Protein AF-A0A1F4CUW0-F1 (afdb_monomer_lite)

Structure (mmCIF, N/CA/C/O backbone):
data_AF-A0A1F4CUW0-F1
#
_entry.id   AF-A0A1F4CUW0-F1
#
loop_
_atom_site.group_PDB
_atom_site.id
_atom_site.type_symbol
_atom_site.label_atom_id
_atom_site.label_alt_id
_atom_site.label_comp_id
_atom_site.label_asym_id
_atom_site.label_entity_id
_atom_site.label_seq_id
_atom_site.pdbx_PDB_ins_code
_atom_site.Cartn_x
_atom_site.Cartn_y
_atom_site.Cartn_z
_atom_site.occupancy
_atom_site.B_iso_or_equiv
_atom_site.auth_seq_id
_atom_site.auth_comp_id
_atom_site.auth_asym_id
_atom_site.auth_atom_id
_atom_site.pdbx_PDB_model_num
ATOM 1 N N . MET A 1 1 ? -1.740 13.871 -17.055 1.00 62.03 1 MET A N 1
ATOM 2 C CA . MET A 1 1 ? -1.135 13.332 -15.808 1.00 62.03 1 MET A CA 1
ATOM 3 C C . MET A 1 1 ? -2.124 12.605 -14.878 1.00 62.03 1 MET A C 1
ATOM 5 O O . MET A 1 1 ? -1.709 11.644 -14.241 1.00 62.03 1 MET A O 1
ATOM 9 N N . LEU A 1 2 ? -3.413 12.977 -14.808 1.00 63.62 2 LEU A N 1
ATOM 10 C CA . LEU A 1 2 ? -4.431 12.333 -13.940 1.00 63.62 2 LEU A CA 1
ATOM 11 C C . LEU A 1 2 ? -5.350 11.318 -14.656 1.00 63.62 2 LEU A C 1
ATOM 13 O O . LEU A 1 2 ? -6.459 11.030 -14.208 1.00 63.62 2 LEU A O 1
ATOM 17 N N . GLU A 1 3 ? -4.919 10.766 -15.788 1.00 70.31 3 GLU A N 1
ATOM 18 C CA . GLU A 1 3 ? -5.788 9.939 -16.627 1.00 70.31 3 GLU A CA 1
ATOM 19 C C . GLU A 1 3 ? -6.273 8.681 -15.879 1.00 70.31 3 GLU A C 1
ATOM 21 O O . GLU A 1 3 ? -5.461 7.868 -15.426 1.00 70.31 3 GLU A O 1
ATOM 26 N N . ARG A 1 4 ? -7.600 8.539 -15.736 1.00 77.12 4 ARG A N 1
ATOM 27 C CA . ARG A 1 4 ? -8.286 7.447 -15.009 1.00 77.12 4 ARG A CA 1
ATOM 28 C C . ARG A 1 4 ? -7.941 7.345 -13.511 1.00 77.12 4 ARG A C 1
ATOM 30 O O . ARG A 1 4 ? -8.050 6.273 -12.929 1.00 77.12 4 ARG A O 1
ATOM 37 N N . GLN A 1 5 ? -7.540 8.449 -12.876 1.00 81.31 5 GLN A N 1
ATOM 38 C CA . GLN A 1 5 ? -7.201 8.493 -11.440 1.00 81.31 5 GLN A CA 1
ATOM 39 C C . GLN A 1 5 ? -8.278 9.148 -10.562 1.00 81.31 5 GLN A C 1
ATOM 41 O O . GLN A 1 5 ? -8.109 9.239 -9.349 1.00 81.31 5 GLN A O 1
ATOM 46 N N . TRP A 1 6 ? -9.398 9.573 -11.151 1.00 84.62 6 TRP A N 1
ATOM 47 C CA . TRP A 1 6 ? -10.458 10.295 -10.443 1.00 84.62 6 TRP A CA 1
ATOM 48 C C . TRP A 1 6 ? -11.045 9.505 -9.265 1.00 84.62 6 TRP A C 1
ATOM 50 O O . TRP A 1 6 ? -11.384 10.114 -8.261 1.00 84.62 6 TRP A O 1
ATOM 60 N N . LEU A 1 7 ? -11.087 8.167 -9.337 1.00 86.50 7 LEU A N 1
ATOM 61 C CA . LEU A 1 7 ? -11.527 7.317 -8.223 1.00 86.50 7 LEU A CA 1
ATOM 62 C C . LEU A 1 7 ? -10.590 7.400 -7.012 1.00 86.50 7 LEU A C 1
ATOM 64 O O . LEU A 1 7 ? -11.067 7.445 -5.886 1.00 86.50 7 LEU A O 1
ATOM 68 N N . HIS A 1 8 ? -9.272 7.458 -7.226 1.00 84.94 8 HIS A N 1
ATOM 69 C CA . HIS A 1 8 ? -8.303 7.609 -6.133 1.00 84.94 8 HIS A CA 1
ATOM 70 C C . HIS A 1 8 ? -8.420 8.988 -5.489 1.00 84.94 8 HIS A C 1
ATOM 72 O O . HIS A 1 8 ? -8.390 9.110 -4.269 1.00 84.94 8 HIS A O 1
ATOM 78 N N . VAL A 1 9 ? -8.599 10.018 -6.319 1.00 86.94 9 VAL A N 1
ATOM 79 C CA . VAL A 1 9 ? -8.805 11.394 -5.863 1.00 86.94 9 VAL A CA 1
ATOM 80 C C . VAL A 1 9 ? -10.113 11.502 -5.078 1.00 86.94 9 VAL A C 1
ATOM 82 O O . VAL A 1 9 ? -10.104 12.004 -3.962 1.00 86.94 9 VAL A O 1
ATOM 85 N N . LEU A 1 10 ? -11.213 10.958 -5.604 1.00 91.06 10 LEU A N 1
ATOM 86 C CA . LEU A 1 10 ? -12.504 10.908 -4.919 1.00 91.06 10 LEU A CA 1
ATOM 87 C C . LEU A 1 10 ? -12.406 10.150 -3.592 1.00 91.06 10 LEU A C 1
ATOM 89 O O . LEU A 1 10 ? -12.856 10.657 -2.572 1.00 91.06 10 LEU A O 1
ATOM 93 N N . ALA A 1 11 ? -11.779 8.970 -3.583 1.00 89.81 11 ALA A N 1
ATOM 94 C CA . ALA A 1 11 ? -11.572 8.203 -2.360 1.00 89.81 11 ALA A CA 1
ATOM 95 C C . ALA A 1 11 ? -10.781 9.010 -1.323 1.00 89.81 11 ALA A C 1
ATOM 97 O O . ALA A 1 11 ? -11.159 9.030 -0.158 1.00 89.81 11 ALA A O 1
ATOM 98 N N . LEU A 1 12 ? -9.733 9.729 -1.733 1.00 89.31 12 LEU A N 1
ATOM 99 C CA . LEU A 1 12 ? -8.968 10.598 -0.840 1.00 89.31 12 LEU A CA 1
ATOM 100 C C . LEU A 1 12 ? -9.826 11.748 -0.286 1.00 89.31 12 LEU A C 1
ATOM 102 O O . LEU A 1 12 ? -9.815 11.991 0.920 1.00 89.31 12 LEU A O 1
ATOM 106 N N . PHE A 1 13 ? -10.607 12.407 -1.148 1.00 91.56 13 PHE A N 1
ATOM 107 C CA . PHE A 1 13 ? -11.528 13.484 -0.771 1.00 91.56 13 PHE A CA 1
ATOM 108 C C . PHE A 1 13 ? -12.668 13.029 0.138 1.00 91.56 13 PHE A C 1
ATOM 110 O O . PHE A 1 13 ? -13.215 13.855 0.854 1.00 91.56 13 PHE A O 1
ATOM 117 N N . VAL A 1 14 ? -13.034 11.748 0.128 1.00 93.81 14 VAL A N 1
ATOM 118 C CA . VAL A 1 14 ? -14.053 11.198 1.032 1.00 93.81 14 VAL A CA 1
ATOM 119 C C . VAL A 1 14 ? -13.421 10.722 2.340 1.00 93.81 14 VAL A C 1
ATOM 121 O O . VAL A 1 14 ? -13.904 11.051 3.421 1.00 93.81 14 VAL A O 1
ATOM 124 N N . LEU A 1 15 ? -12.322 9.968 2.261 1.00 93.88 15 LEU A N 1
ATOM 125 C CA . LEU A 1 15 ? -11.714 9.319 3.421 1.00 93.88 15 LEU A CA 1
ATOM 126 C C . LEU A 1 15 ? -11.010 10.308 4.356 1.00 93.88 15 LEU A C 1
ATOM 128 O O . LEU A 1 15 ? -11.097 10.135 5.568 1.00 93.88 15 LEU A O 1
ATOM 132 N N . LEU A 1 16 ? -10.336 11.345 3.839 1.00 93.19 16 LEU A N 1
ATOM 133 C CA . LEU A 1 16 ? -9.652 12.314 4.706 1.00 93.19 16 LEU A CA 1
ATOM 134 C C . LEU A 1 16 ? -10.635 13.150 5.544 1.00 93.19 16 LEU A C 1
ATOM 136 O O . LEU A 1 16 ? -10.443 13.213 6.757 1.00 93.19 16 LEU A O 1
ATOM 140 N N . PRO A 1 17 ? -11.714 13.733 4.984 1.00 94.38 17 PRO A N 1
ATOM 141 C CA . PRO A 1 17 ? -12.726 14.395 5.802 1.00 94.38 17 PRO A CA 1
ATOM 142 C C . PRO A 1 17 ? -13.431 13.439 6.760 1.00 94.38 17 PRO A C 1
ATOM 144 O O . PRO A 1 17 ? -13.643 13.801 7.910 1.00 94.38 17 PRO A O 1
ATOM 147 N N . ALA A 1 18 ? -13.738 12.208 6.336 1.00 93.31 18 ALA A N 1
ATOM 148 C CA . ALA A 1 18 ? -14.318 11.212 7.236 1.00 93.31 18 ALA A CA 1
ATOM 149 C C . ALA A 1 18 ? -13.417 10.953 8.456 1.00 93.31 18 ALA A C 1
ATOM 151 O O . ALA A 1 18 ? -13.918 10.895 9.575 1.00 93.31 18 ALA A O 1
ATOM 152 N N . LEU A 1 19 ? -12.095 10.871 8.262 1.00 93.19 19 LEU A N 1
ATOM 153 C CA . LEU A 1 19 ? -11.130 10.764 9.360 1.00 93.19 19 LEU A CA 1
ATOM 154 C C . LEU A 1 19 ? -11.147 11.997 10.268 1.00 93.19 19 LEU A C 1
ATOM 156 O O . LEU A 1 19 ? -11.176 11.842 11.485 1.00 93.19 19 LEU A O 1
ATOM 160 N N . LEU A 1 20 ? -11.191 13.205 9.699 1.00 92.56 20 LEU A N 1
ATOM 161 C CA . LEU A 1 20 ? -11.273 14.449 10.474 1.00 92.56 20 LEU A CA 1
ATOM 162 C C . LEU A 1 20 ? -12.547 14.533 11.326 1.00 92.56 20 LEU A C 1
ATOM 164 O O . LEU A 1 20 ? -12.508 15.107 12.409 1.00 92.56 20 LEU A O 1
ATOM 168 N N . LEU A 1 21 ? -13.657 13.949 10.865 1.00 92.50 21 LEU A N 1
ATOM 169 C CA . LEU A 1 21 ? -14.922 13.913 11.605 1.00 92.50 21 LEU A CA 1
ATOM 170 C C . LEU A 1 21 ? -14.909 12.920 12.775 1.00 92.50 21 LEU A C 1
ATOM 172 O O . LEU A 1 21 ? -15.632 13.122 13.747 1.00 92.50 21 LEU A O 1
ATOM 176 N N . ILE A 1 22 ? -14.123 11.841 12.688 1.00 91.19 22 ILE A N 1
ATOM 177 C CA . ILE A 1 22 ? -14.098 10.783 13.714 1.00 91.19 22 ILE A CA 1
ATOM 178 C C . ILE A 1 22 ? -12.870 10.841 14.628 1.00 91.19 22 ILE A C 1
ATOM 180 O O . ILE A 1 22 ? -12.827 10.110 15.619 1.00 91.19 22 ILE A O 1
ATOM 184 N N . GLN A 1 23 ? -11.873 11.678 14.318 1.00 90.38 23 GLN A N 1
ATOM 185 C CA . GLN A 1 23 ? -10.599 11.701 15.044 1.00 90.38 23 GLN A CA 1
ATOM 186 C C . GLN A 1 23 ? -10.757 12.026 16.535 1.00 90.38 23 GLN A C 1
ATOM 188 O O . GLN A 1 23 ? -10.003 11.501 17.345 1.00 90.38 23 GLN A O 1
ATOM 193 N N . ASP A 1 24 ? -11.755 12.828 16.910 1.00 90.19 24 ASP A N 1
ATOM 194 C CA . ASP A 1 24 ? -11.983 13.260 18.298 1.00 90.19 24 ASP A CA 1
ATOM 195 C C . ASP A 1 24 ? -12.864 12.291 19.100 1.00 90.19 24 ASP A C 1
ATOM 197 O O . ASP A 1 24 ? -13.162 12.516 20.273 1.00 90.19 24 ASP A O 1
ATOM 201 N N . THR A 1 25 ? -13.284 11.180 18.492 1.00 89.56 25 THR A N 1
ATOM 202 C CA . THR A 1 25 ? -14.041 10.154 19.211 1.00 89.56 25 THR A CA 1
ATOM 203 C C . THR A 1 25 ? -13.164 9.471 20.260 1.00 89.56 25 THR A C 1
ATOM 205 O O . THR A 1 25 ? -11.982 9.199 20.035 1.00 89.56 25 THR A O 1
ATOM 208 N N . GLN A 1 26 ? -13.751 9.123 21.411 1.00 86.62 26 GLN A N 1
ATOM 209 C CA . GLN A 1 26 ? -13.015 8.467 22.501 1.00 86.62 26 GLN A CA 1
ATOM 210 C C . GLN A 1 26 ? -12.305 7.185 22.043 1.00 86.62 26 GLN A C 1
ATOM 212 O O . GLN A 1 26 ? -11.192 6.910 22.478 1.00 86.62 26 GLN A O 1
ATOM 217 N N . SER A 1 27 ? -12.910 6.420 21.130 1.00 85.56 27 SER A N 1
ATOM 218 C CA . SER A 1 27 ? -12.320 5.194 20.579 1.00 85.56 27 SER A CA 1
ATOM 219 C C . SER A 1 27 ? -11.079 5.427 19.710 1.00 85.56 27 SER A C 1
ATOM 221 O O . SER A 1 27 ? -10.305 4.494 19.525 1.00 85.56 27 SER A O 1
ATOM 223 N N . VAL A 1 28 ? -10.884 6.630 19.163 1.00 88.00 28 VAL A N 1
ATOM 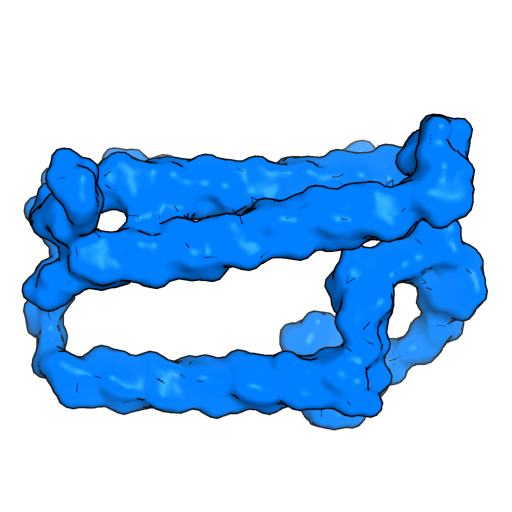224 C CA . VAL A 1 28 ? -9.697 6.995 18.367 1.00 88.00 28 VAL A CA 1
ATOM 225 C C . VAL A 1 28 ? -8.637 7.683 19.229 1.00 88.00 28 VAL A C 1
ATOM 227 O O . VAL A 1 28 ? -7.444 7.512 19.000 1.00 88.00 28 VAL A O 1
ATOM 230 N N . GLN A 1 29 ? -9.063 8.426 20.248 1.00 91.50 29 GLN A N 1
ATOM 231 C CA . GLN A 1 29 ? -8.171 9.143 21.162 1.00 91.50 29 GLN A CA 1
ATOM 232 C C . GLN A 1 29 ? -7.538 8.234 22.230 1.00 91.50 29 GLN A C 1
ATOM 234 O O . GLN A 1 29 ? -6.548 8.605 22.856 1.00 91.50 29 GLN A O 1
ATOM 239 N N . ARG A 1 30 ? -8.105 7.046 22.467 1.00 92.38 30 ARG A N 1
ATOM 240 C CA . ARG A 1 30 ? -7.681 6.145 23.544 1.00 92.38 30 ARG A CA 1
ATOM 241 C C . ARG A 1 30 ? -6.407 5.374 23.197 1.00 92.38 30 ARG A C 1
ATOM 243 O O . ARG A 1 30 ? -6.282 4.799 22.119 1.00 92.38 30 ARG A O 1
ATOM 250 N N . GLY A 1 31 ? -5.526 5.270 24.187 1.00 94.56 31 GLY A N 1
ATOM 251 C CA . GLY A 1 31 ? -4.337 4.428 24.138 1.00 94.56 31 GLY A CA 1
ATOM 252 C C . GLY A 1 31 ? -3.084 5.158 23.663 1.00 94.56 31 GLY A C 1
ATOM 253 O O . GLY A 1 31 ? -3.106 6.321 23.258 1.00 94.56 31 GLY A O 1
ATOM 254 N N . GLU A 1 32 ? -1.968 4.456 23.774 1.00 95.62 32 GLU A N 1
ATOM 255 C CA . GLU A 1 32 ? -0.646 4.952 23.430 1.00 95.62 32 GLU A CA 1
ATOM 256 C C . GLU A 1 32 ? 0.280 3.786 23.093 1.00 95.62 32 GLU A C 1
ATOM 258 O O . GLU A 1 32 ? 0.059 2.639 23.490 1.00 95.62 32 GLU A O 1
ATOM 263 N N . LEU A 1 33 ? 1.349 4.091 22.369 1.00 97.25 33 LEU A N 1
ATOM 264 C CA . LEU A 1 33 ? 2.461 3.181 22.144 1.00 97.25 33 LEU A CA 1
ATOM 265 C C . LEU A 1 33 ? 3.757 3.981 22.244 1.00 97.25 33 LEU A C 1
ATOM 267 O O . LEU A 1 33 ? 3.899 5.014 21.593 1.00 97.25 33 LEU A O 1
ATOM 271 N N . TRP A 1 34 ? 4.687 3.502 23.072 1.00 96.44 34 TRP A N 1
ATOM 272 C CA . TRP A 1 34 ? 5.984 4.147 23.328 1.00 96.44 34 TRP A CA 1
ATOM 273 C C . TRP A 1 34 ? 5.871 5.622 23.762 1.00 96.44 34 TRP A C 1
ATOM 275 O O . TRP A 1 34 ? 6.678 6.453 23.356 1.00 96.44 34 TRP A O 1
ATOM 285 N N . GLY A 1 35 ? 4.857 5.949 24.571 1.00 95.44 35 GLY A N 1
ATOM 286 C CA . GLY A 1 35 ? 4.604 7.312 25.059 1.00 95.44 35 GLY A CA 1
ATOM 287 C C . GLY A 1 35 ? 3.994 8.263 24.023 1.00 95.44 35 GLY A C 1
ATOM 288 O O . GLY A 1 35 ? 3.876 9.457 24.284 1.00 95.44 35 GLY A O 1
ATOM 289 N N . LEU A 1 36 ? 3.610 7.758 22.846 1.00 97.12 36 LEU A N 1
ATOM 290 C CA . LEU A 1 36 ? 2.925 8.522 21.805 1.00 97.12 36 LEU A CA 1
ATOM 291 C C . LEU A 1 36 ? 1.465 8.076 21.711 1.00 97.12 36 LEU A C 1
ATOM 293 O O . LEU A 1 36 ? 1.180 6.884 21.570 1.00 97.12 36 LEU A O 1
ATOM 297 N N . ALA A 1 37 ? 0.549 9.043 21.762 1.00 96.31 37 ALA A N 1
ATOM 298 C CA . ALA A 1 37 ? -0.889 8.800 21.744 1.00 96.31 37 ALA A CA 1
ATOM 299 C C . ALA A 1 37 ? -1.370 8.205 20.407 1.00 96.31 37 ALA A C 1
ATOM 301 O O . ALA A 1 37 ? -0.792 8.456 19.346 1.00 96.31 37 ALA A O 1
ATOM 302 N N . THR A 1 38 ? -2.477 7.463 20.435 1.00 95.94 38 THR A N 1
ATOM 303 C CA . THR A 1 38 ? -3.093 6.856 19.241 1.00 95.94 38 THR A CA 1
ATOM 304 C C . THR A 1 38 ? -3.296 7.819 18.054 1.00 95.94 38 THR A C 1
ATOM 306 O O . THR A 1 38 ? -2.962 7.423 16.933 1.00 95.94 38 THR A O 1
ATOM 309 N N . PRO A 1 39 ? -3.750 9.082 18.228 1.00 96.00 39 PRO A N 1
ATOM 310 C CA . PRO A 1 39 ? -3.901 10.017 17.109 1.00 96.00 39 PRO A CA 1
ATOM 311 C C . PRO A 1 39 ? -2.599 10.297 16.351 1.00 96.00 39 PRO A C 1
ATOM 313 O O . PRO A 1 39 ? -2.622 10.468 15.132 1.00 96.00 39 PRO A O 1
ATOM 316 N N . PHE A 1 40 ? -1.454 10.300 17.042 1.00 96.62 40 PHE A N 1
ATOM 317 C CA . PHE A 1 40 ? -0.153 10.446 16.390 1.00 96.62 40 PHE A CA 1
ATOM 318 C C . PHE A 1 40 ? 0.102 9.273 15.437 1.00 96.62 40 PHE A C 1
ATOM 320 O O . PHE A 1 40 ? 0.408 9.476 14.262 1.00 96.62 40 PHE A O 1
ATOM 327 N N . TRP A 1 41 ? -0.086 8.042 15.920 1.00 97.25 41 TRP A N 1
ATOM 328 C CA . TRP A 1 41 ? 0.079 6.832 15.112 1.00 97.25 41 TRP A CA 1
ATOM 329 C C . TRP A 1 41 ? -0.918 6.765 13.952 1.00 97.25 41 TRP A C 1
ATOM 331 O O . TRP A 1 41 ? -0.561 6.306 12.865 1.00 97.25 41 TRP A O 1
ATOM 341 N N . LEU A 1 42 ? -2.142 7.266 14.154 1.00 96.44 42 LEU A N 1
ATOM 342 C CA . LEU A 1 42 ? -3.167 7.356 13.116 1.00 96.44 42 LEU A CA 1
ATOM 343 C C . LEU A 1 42 ? -2.698 8.260 11.977 1.00 96.44 42 LEU A C 1
ATOM 345 O O . LEU A 1 42 ? -2.647 7.828 10.824 1.00 96.44 42 LEU A O 1
ATOM 349 N N . TRP A 1 43 ? -2.315 9.496 12.298 1.00 96.81 43 TRP A N 1
ATOM 350 C CA . TRP A 1 43 ? -1.874 10.459 11.294 1.00 96.81 43 TRP A CA 1
ATOM 351 C C . TRP A 1 43 ? -0.552 10.061 10.640 1.00 96.81 43 TRP A C 1
ATOM 353 O O . TRP A 1 43 ? -0.388 10.279 9.440 1.00 96.81 43 TRP A O 1
ATOM 363 N N . LEU A 1 44 ? 0.347 9.393 11.367 1.00 97.69 44 LEU A N 1
ATOM 364 C CA . LEU A 1 44 ? 1.557 8.809 10.791 1.00 97.69 44 LEU A CA 1
ATOM 365 C C . LEU A 1 44 ? 1.220 7.731 9.748 1.00 97.69 44 LEU A C 1
ATOM 367 O O . LEU A 1 44 ? 1.757 7.760 8.639 1.00 97.69 44 LEU A O 1
ATOM 371 N N . ALA A 1 45 ? 0.303 6.809 10.060 1.00 97.69 45 ALA A N 1
ATOM 372 C CA . ALA A 1 45 ? -0.132 5.775 9.121 1.00 97.69 45 ALA A CA 1
ATOM 373 C C . ALA A 1 45 ? -0.813 6.373 7.876 1.00 97.69 45 ALA A C 1
ATOM 375 O O . ALA A 1 45 ? -0.543 5.932 6.754 1.00 97.69 45 ALA A O 1
ATOM 376 N N . VAL A 1 46 ? -1.647 7.405 8.057 1.00 96.56 46 VAL A N 1
ATOM 377 C CA . VAL A 1 46 ? -2.286 8.149 6.959 1.00 96.56 46 VAL A CA 1
ATOM 378 C C . VAL A 1 46 ? -1.237 8.839 6.089 1.00 96.56 46 VAL A C 1
ATOM 380 O O . VAL A 1 46 ? -1.249 8.663 4.870 1.00 96.56 46 VAL A O 1
ATOM 383 N N . LEU A 1 47 ? -0.299 9.573 6.691 1.00 97.00 47 LEU A N 1
ATOM 384 C CA . LEU A 1 47 ? 0.748 10.295 5.971 1.00 97.00 47 LEU A CA 1
ATOM 385 C C . LEU A 1 47 ? 1.630 9.345 5.158 1.00 97.00 47 LEU A C 1
ATOM 387 O O . LEU A 1 47 ? 1.877 9.605 3.983 1.00 97.00 47 LEU A O 1
ATOM 391 N N . ILE A 1 48 ? 2.054 8.219 5.740 1.00 98.06 48 ILE A N 1
ATOM 392 C CA . ILE A 1 48 ? 2.849 7.209 5.029 1.00 98.06 48 ILE A CA 1
ATOM 393 C C . ILE A 1 48 ? 2.051 6.613 3.863 1.00 98.06 48 ILE A C 1
ATOM 395 O O . ILE A 1 48 ? 2.597 6.429 2.773 1.00 98.06 48 ILE A O 1
ATOM 399 N N . ALA A 1 49 ? 0.757 6.335 4.051 1.00 95.69 49 ALA A N 1
ATOM 400 C CA . ALA A 1 49 ? -0.093 5.830 2.979 1.00 95.69 49 ALA A CA 1
ATOM 401 C C . ALA A 1 49 ? -0.223 6.843 1.830 1.00 95.69 49 ALA A C 1
ATOM 403 O O . ALA A 1 49 ? -0.050 6.464 0.671 1.00 95.69 49 ALA A O 1
ATOM 404 N N . VAL A 1 50 ? -0.467 8.120 2.137 1.00 94.69 50 VAL A N 1
ATOM 405 C CA . VAL A 1 50 ? -0.527 9.202 1.141 1.00 94.69 50 VAL A CA 1
ATOM 406 C C . VAL A 1 50 ? 0.818 9.358 0.432 1.00 94.69 50 VAL A C 1
ATOM 408 O O . VAL A 1 50 ? 0.854 9.368 -0.797 1.00 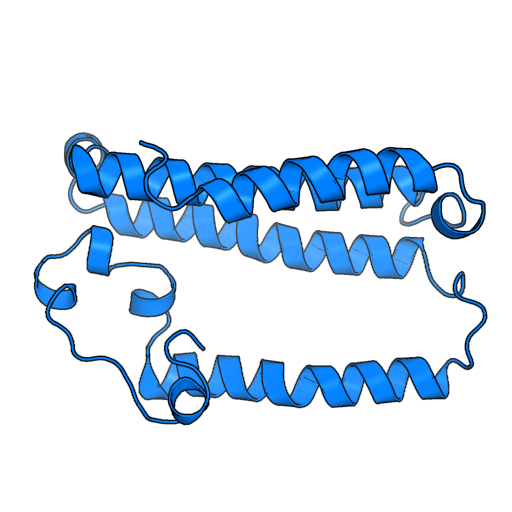94.69 50 VAL A O 1
ATOM 411 N N . ALA A 1 51 ? 1.925 9.395 1.177 1.00 96.62 51 ALA A N 1
ATOM 412 C CA . ALA A 1 51 ? 3.271 9.515 0.626 1.00 96.62 51 ALA A CA 1
ATOM 413 C C . ALA A 1 51 ? 3.599 8.362 -0.332 1.00 96.62 51 ALA A C 1
ATOM 415 O O . ALA A 1 51 ? 4.067 8.604 -1.442 1.00 96.62 51 ALA A O 1
ATOM 416 N N . HIS A 1 52 ? 3.286 7.118 0.045 1.00 96.12 52 HIS A N 1
ATOM 417 C CA . HIS A 1 52 ? 3.449 5.958 -0.831 1.00 96.12 52 HIS A CA 1
ATOM 418 C C . HIS A 1 52 ? 2.624 6.093 -2.120 1.00 96.12 52 HIS A C 1
ATOM 420 O O . HIS A 1 52 ? 3.144 5.853 -3.207 1.00 96.12 52 HIS A O 1
ATOM 426 N N . GLN A 1 53 ? 1.348 6.488 -2.032 1.00 93.19 53 GLN A N 1
ATOM 427 C CA . GLN A 1 53 ? 0.496 6.636 -3.220 1.00 93.19 53 GLN A CA 1
ATOM 428 C C . GLN A 1 53 ? 0.989 7.744 -4.155 1.00 93.19 53 GLN A C 1
ATOM 430 O O . GLN A 1 53 ? 1.081 7.531 -5.364 1.00 93.19 53 GLN A O 1
ATOM 435 N N . VAL A 1 54 ? 1.353 8.903 -3.602 1.00 93.94 54 VAL A N 1
ATOM 436 C CA . VAL A 1 54 ? 1.911 10.022 -4.373 1.00 93.94 54 VAL A CA 1
ATOM 437 C C . VAL A 1 54 ? 3.231 9.619 -5.026 1.00 93.94 54 VAL A C 1
ATOM 439 O O . VAL A 1 54 ? 3.425 9.903 -6.205 1.00 93.94 54 VAL A O 1
ATOM 442 N N . TYR A 1 55 ? 4.101 8.911 -4.300 1.00 96.56 55 TYR A N 1
ATOM 443 C CA . TYR A 1 55 ? 5.370 8.403 -4.816 1.00 96.56 55 TYR A CA 1
ATOM 444 C C . TYR A 1 55 ? 5.168 7.492 -6.032 1.00 96.56 55 TYR A C 1
ATOM 446 O O . TYR A 1 55 ? 5.718 7.757 -7.100 1.00 96.56 55 TYR A O 1
ATOM 454 N N . VAL A 1 56 ? 4.330 6.458 -5.902 1.00 94.56 56 VAL A N 1
ATOM 455 C CA . VAL A 1 56 ? 4.052 5.511 -6.995 1.00 94.56 56 VAL A CA 1
ATOM 456 C C . VAL A 1 56 ? 3.425 6.221 -8.186 1.00 94.56 56 VAL A C 1
ATOM 458 O O . VAL A 1 56 ? 3.894 6.060 -9.313 1.00 94.56 56 VAL A O 1
ATOM 461 N N . TRP A 1 57 ? 2.404 7.047 -7.943 1.00 92.81 57 TRP A N 1
ATOM 462 C CA . TRP A 1 57 ? 1.745 7.817 -8.992 1.00 92.81 57 TRP A CA 1
ATOM 463 C C . TRP A 1 57 ? 2.739 8.701 -9.749 1.00 92.81 57 TRP A C 1
ATOM 465 O O . TRP A 1 57 ? 2.790 8.647 -10.980 1.00 92.81 57 TRP A O 1
ATOM 475 N N . PHE A 1 58 ? 3.553 9.478 -9.034 1.00 93.94 58 PHE A N 1
ATOM 476 C CA . PHE A 1 58 ? 4.540 10.361 -9.642 1.00 93.94 58 PHE A CA 1
ATOM 477 C C . PHE A 1 58 ? 5.567 9.571 -10.458 1.00 93.94 58 PHE A C 1
ATOM 479 O O . PHE A 1 58 ? 5.742 9.850 -11.646 1.00 93.94 58 PHE A O 1
ATOM 486 N N . CYS A 1 59 ? 6.196 8.550 -9.864 1.00 95.50 59 CYS A N 1
ATOM 487 C CA . CYS A 1 59 ? 7.218 7.743 -10.526 1.00 95.50 59 CYS A CA 1
ATOM 488 C C . CYS A 1 59 ? 6.679 7.065 -11.788 1.00 95.50 59 CYS A C 1
ATOM 490 O O . CYS A 1 59 ? 7.298 7.166 -12.847 1.00 95.50 59 CYS A O 1
ATOM 492 N N . TRP A 1 60 ? 5.510 6.426 -11.713 1.00 92.94 60 TRP A N 1
ATOM 493 C CA . TRP A 1 60 ? 4.918 5.747 -12.864 1.00 92.94 60 TRP A CA 1
ATOM 494 C C . TRP A 1 60 ? 4.502 6.718 -13.960 1.00 92.94 60 TRP A C 1
ATOM 496 O O . TRP A 1 60 ? 4.751 6.442 -15.130 1.00 92.94 60 TRP A O 1
ATOM 506 N N . ARG A 1 61 ? 3.912 7.875 -13.632 1.00 91.62 61 ARG A N 1
ATOM 507 C CA . ARG A 1 61 ? 3.510 8.856 -14.656 1.00 91.62 61 ARG A CA 1
ATOM 508 C C . ARG A 1 61 ? 4.699 9.544 -15.302 1.00 91.62 61 ARG A C 1
ATOM 510 O O . ARG A 1 61 ? 4.717 9.681 -16.526 1.00 91.62 61 ARG A O 1
ATOM 517 N N . ALA A 1 62 ? 5.689 9.939 -14.511 1.00 93.00 62 ALA A N 1
ATOM 518 C CA . ALA A 1 62 ? 6.923 10.513 -15.025 1.00 93.00 62 ALA A CA 1
ATOM 519 C C . ALA A 1 62 ? 7.662 9.510 -15.927 1.00 93.00 62 ALA A C 1
ATOM 521 O O . ALA A 1 62 ? 8.176 9.880 -16.985 1.00 93.00 62 ALA A O 1
ATOM 522 N N . GLN A 1 63 ? 7.656 8.227 -15.554 1.00 94.25 63 GLN A N 1
ATOM 523 C CA . GLN A 1 63 ? 8.251 7.168 -16.358 1.00 94.25 63 GLN A CA 1
ATOM 524 C C . GLN A 1 63 ? 7.449 6.869 -17.634 1.00 94.25 63 GLN A C 1
ATOM 526 O O . GLN A 1 63 ? 8.036 6.786 -18.708 1.00 94.25 63 GLN A O 1
ATOM 531 N N . LEU A 1 64 ? 6.121 6.761 -17.558 1.00 89.44 64 LEU A N 1
ATOM 532 C CA . LEU A 1 64 ? 5.277 6.397 -18.700 1.00 89.44 64 LEU A CA 1
ATOM 533 C C . LEU A 1 64 ? 5.246 7.482 -19.786 1.00 89.44 64 LEU A C 1
ATOM 535 O O . LEU A 1 64 ? 5.308 7.162 -20.968 1.00 89.44 64 LEU A O 1
ATOM 539 N N . HIS A 1 65 ? 5.146 8.758 -19.398 1.00 89.62 65 HIS A N 1
ATOM 540 C CA . HIS A 1 65 ? 4.997 9.858 -20.359 1.00 89.62 65 HIS A CA 1
ATOM 541 C C . HIS A 1 65 ? 6.329 10.440 -20.837 1.00 89.62 65 HIS A C 1
ATOM 543 O O . HIS A 1 65 ? 6.413 10.911 -21.967 1.00 89.62 65 HIS A O 1
ATOM 549 N N . ALA A 1 66 ? 7.358 10.439 -19.986 1.00 90.19 66 ALA A N 1
ATOM 550 C CA . ALA A 1 66 ? 8.620 11.113 -20.283 1.00 90.19 66 ALA A CA 1
ATOM 551 C C . ALA A 1 66 ? 9.851 10.210 -20.145 1.00 90.19 66 ALA A C 1
ATOM 553 O O . ALA A 1 66 ? 10.954 10.661 -20.444 1.00 90.19 66 ALA A O 1
ATOM 554 N N . GLY A 1 67 ? 9.706 8.962 -19.679 1.00 92.00 67 GLY A N 1
ATOM 555 C CA . GLY A 1 67 ? 10.849 8.105 -19.348 1.00 92.00 67 GLY A CA 1
ATOM 556 C C . GLY A 1 67 ? 11.799 8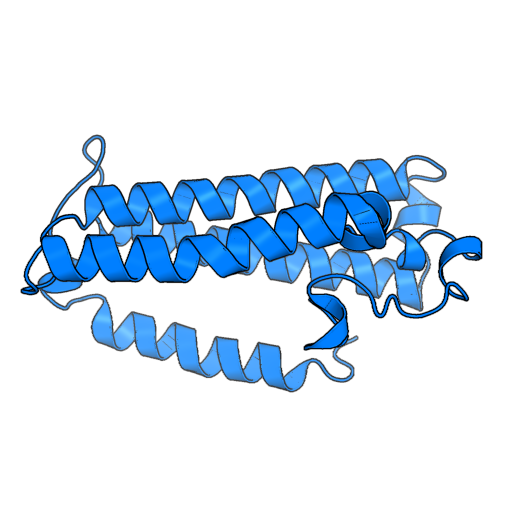.758 -18.344 1.00 92.00 67 GLY A C 1
ATOM 557 O O . GLY A 1 67 ? 12.997 8.493 -18.387 1.00 92.00 67 GLY A O 1
ATOM 558 N N . LEU A 1 68 ? 11.295 9.680 -17.510 1.00 93.12 68 LEU A N 1
ATOM 559 C CA . LEU A 1 68 ? 12.127 10.620 -16.755 1.00 93.12 68 LEU A CA 1
ATOM 560 C C . LEU A 1 68 ? 13.106 9.892 -15.832 1.00 93.12 68 LEU A C 1
ATOM 562 O O . LEU A 1 68 ? 14.282 10.240 -15.790 1.00 93.12 68 LEU A O 1
ATOM 566 N N . LEU A 1 69 ? 12.637 8.857 -15.134 1.00 93.69 69 LEU A N 1
ATOM 567 C CA . LEU A 1 69 ? 13.462 8.105 -14.194 1.00 93.69 69 LEU A CA 1
ATOM 568 C C . LEU A 1 69 ? 14.578 7.373 -14.944 1.00 93.69 69 LEU A C 1
ATOM 570 O O . LEU A 1 69 ? 15.728 7.445 -14.528 1.00 93.69 69 LEU A O 1
ATOM 574 N N . THR A 1 70 ? 14.273 6.735 -16.077 1.00 94.25 70 THR A N 1
ATOM 575 C CA . THR A 1 70 ? 15.295 6.106 -16.931 1.00 94.25 70 THR A CA 1
ATOM 576 C C . THR A 1 70 ? 16.268 7.123 -17.526 1.00 94.25 70 THR A C 1
ATOM 578 O O . THR A 1 70 ? 17.455 6.834 -17.603 1.00 94.25 70 THR A O 1
ATOM 581 N N . ARG A 1 71 ? 15.818 8.325 -17.904 1.00 94.50 71 ARG A N 1
ATOM 582 C CA . ARG A 1 71 ? 16.708 9.378 -18.424 1.00 94.50 71 ARG A CA 1
ATOM 583 C C . ARG A 1 71 ? 17.682 9.900 -17.366 1.00 94.50 71 ARG A C 1
ATOM 585 O O . ARG A 1 71 ? 18.829 10.165 -17.695 1.00 94.50 71 ARG A O 1
ATOM 592 N N . VAL A 1 72 ? 17.230 10.041 -16.119 1.00 95.69 72 VAL A N 1
ATOM 593 C CA . VAL A 1 72 ? 18.043 10.586 -15.017 1.00 95.69 72 VAL A CA 1
ATOM 594 C C . VAL A 1 72 ? 18.932 9.518 -14.373 1.00 95.69 72 VAL A C 1
ATOM 596 O O . VAL A 1 72 ? 20.083 9.788 -14.051 1.00 95.69 72 VAL A O 1
ATOM 599 N N . LEU A 1 73 ? 18.410 8.306 -14.168 1.00 95.06 73 LEU A N 1
ATOM 600 C CA . LEU A 1 73 ? 19.065 7.250 -13.382 1.00 95.06 73 LEU A CA 1
ATOM 601 C C . LEU A 1 73 ? 19.589 6.082 -14.232 1.00 95.06 73 LEU A C 1
ATOM 603 O O . LEU A 1 73 ? 20.246 5.183 -13.701 1.00 95.06 73 LEU A O 1
ATOM 607 N N . GLY A 1 74 ? 19.292 6.055 -15.534 1.00 94.00 74 GLY A N 1
ATOM 608 C CA . GLY A 1 74 ? 19.721 4.998 -16.447 1.00 94.00 74 GLY A CA 1
ATOM 609 C C . GLY A 1 74 ? 19.260 3.612 -15.993 1.00 94.00 74 GLY A C 1
ATOM 610 O O . GLY A 1 74 ? 18.094 3.399 -15.652 1.00 94.00 74 GLY A O 1
ATOM 611 N N . SER A 1 75 ? 20.204 2.669 -15.937 1.00 91.12 75 SER A N 1
ATOM 612 C CA . SER A 1 75 ? 19.976 1.287 -15.492 1.00 91.12 75 SER A CA 1
ATOM 613 C C . SER A 1 75 ? 19.566 1.166 -14.020 1.00 91.12 75 SER A C 1
ATOM 615 O O . SER A 1 75 ? 18.999 0.151 -13.620 1.00 91.12 75 SER A O 1
ATOM 617 N N . ARG A 1 76 ? 19.801 2.200 -13.202 1.00 94.81 76 ARG A N 1
ATOM 618 C CA . ARG A 1 76 ? 19.409 2.216 -11.784 1.00 94.81 76 ARG A CA 1
ATOM 619 C C . ARG A 1 76 ? 17.978 2.701 -11.558 1.00 94.81 76 ARG A C 1
ATOM 621 O O . ARG A 1 76 ? 17.525 2.674 -10.419 1.00 94.81 76 ARG A O 1
ATOM 628 N N . ALA A 1 77 ? 17.256 3.108 -12.604 1.00 95.81 77 ALA A N 1
ATOM 629 C CA . ALA A 1 77 ? 15.914 3.671 -12.481 1.00 95.81 77 ALA A CA 1
ATOM 630 C C . ALA A 1 77 ? 14.924 2.729 -11.781 1.00 95.81 77 ALA A C 1
ATOM 632 O O . ALA A 1 77 ? 14.304 3.126 -10.796 1.00 95.81 77 ALA A O 1
ATOM 633 N N . PHE A 1 78 ? 14.811 1.479 -12.246 1.00 96.31 78 PHE A N 1
ATOM 634 C CA . PHE A 1 78 ? 13.912 0.504 -11.627 1.00 96.31 78 PHE A CA 1
ATOM 635 C C . PHE A 1 78 ? 14.368 0.099 -10.214 1.00 96.31 78 PHE A C 1
ATOM 637 O O . PHE A 1 78 ? 13.542 0.195 -9.311 1.00 96.31 78 PHE A O 1
ATOM 644 N N . PRO A 1 79 ? 15.644 -0.267 -9.956 1.00 96.88 79 PRO A N 1
ATOM 645 C CA . PRO A 1 79 ? 16.105 -0.566 -8.597 1.00 96.88 79 PRO A CA 1
ATOM 646 C C . PRO A 1 79 ? 15.895 0.578 -7.597 1.00 96.88 79 PRO A C 1
ATOM 648 O O . PRO A 1 79 ? 15.447 0.333 -6.479 1.00 96.88 79 PRO A O 1
ATOM 651 N N . ALA A 1 80 ? 16.173 1.826 -7.991 1.00 96.94 80 ALA A N 1
ATOM 652 C CA . ALA A 1 80 ? 15.974 2.990 -7.129 1.00 96.94 80 ALA A CA 1
ATOM 653 C C . ALA A 1 80 ? 14.488 3.212 -6.812 1.00 96.94 80 ALA A C 1
ATOM 655 O O . ALA A 1 80 ? 14.126 3.437 -5.657 1.00 96.94 80 ALA A O 1
ATOM 656 N N . TYR A 1 81 ? 13.624 3.094 -7.824 1.00 97.62 81 TYR A N 1
ATOM 657 C CA . TYR A 1 81 ? 12.179 3.165 -7.632 1.00 97.62 81 TYR A CA 1
ATOM 658 C C . TYR A 1 81 ? 11.658 2.020 -6.743 1.00 97.62 81 TYR A C 1
ATOM 660 O O . TYR A 1 81 ? 10.908 2.252 -5.797 1.00 97.62 81 TYR A O 1
ATOM 668 N N . ALA A 1 82 ? 12.092 0.786 -7.004 1.00 97.19 82 ALA A N 1
ATOM 669 C CA . ALA A 1 82 ? 11.696 -0.396 -6.249 1.00 97.19 82 ALA A CA 1
ATOM 670 C C . ALA A 1 82 ? 12.118 -0.305 -4.776 1.00 97.19 82 ALA A C 1
ATOM 672 O O . ALA A 1 82 ? 11.352 -0.699 -3.898 1.00 97.19 82 ALA A O 1
ATOM 673 N N . ALA A 1 83 ? 13.299 0.252 -4.492 1.00 97.62 83 ALA A N 1
ATOM 674 C CA . ALA A 1 83 ? 13.757 0.497 -3.129 1.00 97.62 83 ALA A CA 1
ATOM 675 C C . ALA A 1 83 ? 12.855 1.507 -2.402 1.00 97.62 83 ALA A C 1
ATOM 677 O O . ALA A 1 83 ? 12.394 1.223 -1.298 1.00 97.62 83 ALA A O 1
ATOM 678 N N . GLY A 1 84 ? 12.543 2.648 -3.029 1.00 97.88 84 GLY A N 1
ATOM 679 C CA . GLY A 1 84 ? 11.630 3.639 -2.450 1.00 97.88 84 GLY A CA 1
ATOM 680 C C . GLY A 1 84 ? 10.218 3.086 -2.234 1.00 97.88 84 GLY A C 1
ATOM 681 O O . GLY A 1 84 ? 9.646 3.259 -1.157 1.00 97.88 84 GLY A O 1
ATOM 682 N N . PHE A 1 85 ? 9.697 2.336 -3.212 1.00 97.56 85 PHE A N 1
ATOM 683 C CA . PHE A 1 85 ? 8.431 1.611 -3.095 1.00 97.56 85 PHE A CA 1
ATOM 684 C C . PHE A 1 85 ? 8.447 0.665 -1.891 1.00 97.56 85 PHE A C 1
ATOM 686 O O . PHE A 1 85 ? 7.549 0.712 -1.055 1.00 97.56 85 PHE A O 1
ATOM 693 N N . ALA A 1 86 ? 9.475 -0.180 -1.772 1.00 96.75 86 ALA A N 1
ATOM 694 C CA . ALA A 1 86 ? 9.570 -1.169 -0.705 1.00 96.75 86 ALA A CA 1
ATOM 695 C C . ALA A 1 86 ? 9.695 -0.514 0.677 1.00 96.75 86 ALA A C 1
ATOM 697 O O . ALA A 1 86 ? 8.998 -0.923 1.602 1.00 96.75 86 ALA A O 1
ATOM 698 N N . VAL A 1 87 ? 10.520 0.530 0.819 1.00 98.25 87 VAL A N 1
ATOM 699 C CA . VAL A 1 87 ? 10.686 1.266 2.084 1.00 98.25 87 VAL A CA 1
ATOM 700 C C . VAL A 1 87 ? 9.368 1.888 2.534 1.00 98.25 87 VAL A C 1
ATOM 702 O O . VAL A 1 87 ? 8.966 1.697 3.682 1.00 98.25 87 VAL A O 1
ATOM 705 N N . LEU A 1 88 ? 8.663 2.587 1.641 1.00 98.12 88 LEU A N 1
ATOM 706 C CA . LEU A 1 88 ? 7.374 3.199 1.965 1.00 98.12 88 LEU A CA 1
ATOM 707 C C . LEU A 1 88 ? 6.290 2.133 2.202 1.00 98.12 88 LEU A C 1
ATOM 709 O O . LEU A 1 88 ? 5.469 2.275 3.107 1.00 98.12 88 LEU A O 1
ATOM 713 N N . GLY A 1 89 ? 6.303 1.042 1.433 1.00 96.81 89 GLY A N 1
ATOM 714 C CA . GLY A 1 89 ? 5.347 -0.058 1.549 1.00 96.81 89 GLY A CA 1
ATOM 715 C C . GLY A 1 89 ? 5.487 -0.818 2.868 1.00 96.81 89 GLY A C 1
ATOM 716 O O . GLY A 1 89 ? 4.494 -1.044 3.558 1.00 96.81 89 GLY A O 1
ATOM 717 N N . ILE A 1 90 ? 6.718 -1.150 3.265 1.00 97.56 90 ILE A N 1
ATOM 718 C CA . ILE A 1 90 ? 7.016 -1.783 4.556 1.00 97.56 90 ILE A CA 1
ATOM 719 C C . ILE A 1 90 ? 6.682 -0.821 5.697 1.00 97.56 90 ILE A C 1
ATOM 721 O O . ILE A 1 90 ? 5.982 -1.211 6.629 1.00 97.56 90 ILE A O 1
ATOM 725 N N . SER A 1 91 ? 7.098 0.446 5.596 1.00 98.25 91 SER A N 1
ATOM 726 C CA . SER A 1 91 ? 6.761 1.478 6.587 1.00 98.25 91 SER A CA 1
ATOM 727 C C . SER A 1 91 ? 5.254 1.593 6.800 1.00 98.25 91 SER A C 1
ATOM 729 O O . SER A 1 91 ? 4.801 1.719 7.934 1.00 98.25 91 SER A O 1
ATOM 731 N N . ARG A 1 92 ? 4.454 1.483 5.732 1.00 97.38 92 ARG A N 1
ATOM 732 C CA . ARG A 1 92 ? 2.991 1.509 5.822 1.00 97.38 92 ARG A CA 1
ATOM 733 C C . ARG A 1 92 ? 2.449 0.338 6.638 1.00 97.38 92 ARG A C 1
ATOM 735 O O . ARG A 1 92 ? 1.586 0.544 7.485 1.00 97.38 92 ARG A O 1
ATOM 742 N N . VAL A 1 93 ? 2.944 -0.876 6.392 1.00 96.25 93 VAL A N 1
ATOM 743 C CA . VAL A 1 93 ? 2.542 -2.067 7.155 1.00 96.25 93 VAL A CA 1
ATOM 744 C C . VAL A 1 93 ? 2.900 -1.888 8.630 1.00 96.25 93 VAL A C 1
ATOM 746 O O . VAL A 1 93 ? 2.040 -2.057 9.491 1.00 96.25 93 VAL A O 1
ATOM 749 N N . LEU A 1 94 ? 4.135 -1.474 8.919 1.00 98.00 94 LEU A N 1
ATOM 750 C CA . LEU A 1 94 ? 4.602 -1.247 10.287 1.00 98.00 94 LEU A CA 1
ATOM 751 C C . LEU A 1 94 ? 3.788 -0.167 11.010 1.00 98.00 94 LEU A C 1
ATOM 753 O O . LEU A 1 94 ? 3.411 -0.369 12.160 1.00 98.00 94 LEU A O 1
ATOM 757 N N . ALA A 1 95 ? 3.456 0.937 10.337 1.00 98.00 95 ALA A N 1
ATOM 758 C CA . ALA A 1 95 ? 2.647 2.008 10.912 1.00 98.00 95 ALA A CA 1
ATOM 759 C C . ALA A 1 95 ? 1.225 1.544 11.265 1.00 98.00 95 ALA A C 1
ATOM 761 O O . ALA A 1 95 ? 0.710 1.906 12.319 1.00 98.00 95 ALA A O 1
ATOM 762 N N . VAL A 1 96 ? 0.605 0.698 10.432 1.00 96.69 96 VAL A N 1
ATOM 763 C CA . VAL A 1 96 ? -0.714 0.115 10.736 1.00 96.69 96 VAL A CA 1
ATOM 764 C C . VAL A 1 96 ? -0.640 -0.827 11.939 1.00 96.69 96 VAL A C 1
ATOM 766 O O . VAL A 1 96 ? -1.526 -0.785 12.789 1.00 96.69 96 VAL A O 1
ATOM 769 N N . PHE A 1 97 ? 0.415 -1.639 12.058 1.00 96.69 97 PHE A N 1
ATOM 770 C CA . PHE A 1 97 ? 0.619 -2.465 13.252 1.00 96.69 97 PHE A CA 1
ATOM 771 C C . PHE A 1 97 ? 0.843 -1.613 14.504 1.00 96.69 97 PHE A C 1
ATOM 773 O O . PHE A 1 97 ? 0.215 -1.874 15.525 1.00 96.69 97 PHE A O 1
ATOM 780 N N . ALA A 1 98 ? 1.684 -0.579 14.428 1.00 97.88 98 ALA A N 1
ATOM 781 C CA . ALA A 1 98 ? 1.918 0.342 15.537 1.00 97.88 98 ALA A CA 1
ATOM 782 C C . ALA A 1 98 ? 0.616 1.027 15.984 1.00 97.88 98 ALA A C 1
ATOM 784 O O . ALA A 1 98 ? 0.304 1.031 17.171 1.00 97.88 98 ALA A O 1
ATOM 785 N N . LEU A 1 99 ? -0.197 1.502 15.035 1.00 97.06 99 LEU A N 1
ATOM 786 C CA . LEU A 1 99 ? -1.526 2.047 15.309 1.00 97.06 99 LEU A CA 1
ATOM 787 C C . LEU A 1 99 ? -2.456 1.016 15.966 1.00 97.06 99 LEU A C 1
ATOM 789 O O . LEU A 1 99 ? -3.137 1.338 16.934 1.00 97.06 99 LEU A O 1
ATOM 793 N N . ALA A 1 100 ? -2.479 -0.225 15.473 1.00 94.56 100 ALA A N 1
ATOM 794 C CA . ALA A 1 100 ? -3.299 -1.288 16.052 1.00 94.56 100 ALA A CA 1
ATOM 795 C C . ALA A 1 100 ? -2.878 -1.634 17.491 1.00 94.56 100 ALA A C 1
ATOM 797 O O . ALA A 1 100 ? -3.733 -1.927 18.324 1.00 94.56 100 ALA A O 1
ATOM 798 N N . PHE A 1 101 ? -1.578 -1.578 17.797 1.00 95.69 101 PHE A N 1
ATOM 799 C CA . PHE A 1 101 ? -1.072 -1.754 19.158 1.00 95.69 101 PHE A CA 1
ATOM 800 C C . PHE A 1 101 ? -1.387 -0.560 20.059 1.00 95.69 101 PHE A C 1
ATOM 802 O O . PHE A 1 101 ? -1.795 -0.778 21.198 1.00 95.69 101 PHE A O 1
ATOM 809 N N . ALA A 1 102 ? -1.230 0.670 19.561 1.00 96.75 102 ALA A N 1
ATOM 810 C CA . ALA A 1 102 ? -1.565 1.886 20.302 1.00 96.75 102 ALA A CA 1
ATOM 811 C C . ALA A 1 102 ? -3.057 1.926 20.663 1.00 96.75 102 ALA A C 1
ATOM 813 O O . ALA A 1 102 ? -3.413 2.223 21.799 1.00 96.75 102 ALA A O 1
ATOM 814 N N . ASN A 1 103 ? -3.918 1.533 19.719 1.00 95.00 103 ASN A N 1
ATOM 815 C CA . ASN A 1 103 ? -5.369 1.529 19.879 1.00 95.00 103 ASN A CA 1
ATOM 816 C C . ASN A 1 103 ? -5.946 0.170 20.316 1.00 95.00 103 ASN A C 1
ATOM 818 O O . ASN A 1 103 ? -7.090 -0.167 20.000 1.00 95.00 103 ASN A O 1
ATOM 822 N N . ARG A 1 104 ? -5.146 -0.670 20.974 1.00 92.19 104 ARG A N 1
ATOM 823 C CA . ARG A 1 104 ? -5.586 -2.011 21.365 1.00 92.19 104 ARG A CA 1
ATOM 824 C C . ARG A 1 104 ? -6.763 -1.959 22.340 1.00 92.19 104 ARG A C 1
ATOM 826 O O . ARG A 1 104 ? -6.848 -1.070 23.183 1.00 92.19 104 ARG A O 1
ATOM 833 N N . ASP A 1 105 ? -7.649 -2.948 22.237 1.00 89.44 105 ASP A N 1
ATOM 834 C CA . ASP A 1 105 ? -8.765 -3.164 23.170 1.00 89.44 105 ASP A CA 1
ATOM 835 C C . ASP A 1 105 ? -9.762 -1.979 23.271 1.00 89.44 105 ASP A C 1
ATOM 837 O O . ASP A 1 105 ? -10.581 -1.917 24.188 1.00 89.44 105 ASP A O 1
ATOM 841 N N . SER A 1 106 ? -9.733 -1.042 22.312 1.00 89.62 106 SER A N 1
ATOM 842 C CA . SER A 1 106 ? -10.653 0.104 22.248 1.00 89.62 106 SER A CA 1
ATOM 843 C C . SER A 1 106 ? -11.995 -0.219 21.591 1.00 89.62 106 SER A C 1
ATOM 845 O O . SER A 1 106 ? -12.992 0.461 21.847 1.00 89.62 106 SER A O 1
ATOM 847 N N . LEU A 1 107 ? -12.035 -1.261 20.755 1.00 87.06 107 LEU A N 1
ATOM 848 C CA . LEU A 1 107 ? -13.251 -1.742 20.113 1.00 87.06 107 LEU A CA 1
ATOM 849 C C . LEU A 1 107 ? -14.001 -2.683 21.077 1.00 87.06 107 LEU A C 1
ATOM 851 O O . LEU A 1 107 ? -13.425 -3.695 21.481 1.00 87.06 107 LEU A O 1
ATOM 855 N N . PRO A 1 108 ? -15.278 -2.418 21.421 1.00 88.88 108 PRO A N 1
ATOM 856 C CA . PRO A 1 108 ? -16.037 -3.206 22.396 1.00 88.88 108 PRO A CA 1
ATOM 857 C C . PRO A 1 108 ? -16.578 -4.514 21.784 1.00 88.88 108 PRO A C 1
ATOM 859 O O . PRO A 1 108 ? -17.776 -4.783 21.797 1.00 88.88 108 PRO A O 1
ATOM 862 N N . VAL A 1 109 ? -15.694 -5.327 21.202 1.00 91.62 109 VAL A N 1
ATOM 863 C CA . VAL A 1 109 ? -16.004 -6.614 20.563 1.00 91.62 109 VAL A CA 1
ATOM 864 C C . VAL A 1 109 ? -15.190 -7.717 21.230 1.00 91.62 109 VAL A C 1
ATOM 866 O O . VAL A 1 109 ? -14.033 -7.523 21.595 1.00 91.62 109 VAL A O 1
ATOM 869 N N . HIS A 1 110 ? -15.784 -8.904 21.371 1.00 93.81 110 HIS A N 1
ATOM 870 C CA . HIS A 1 110 ? -15.126 -10.037 22.013 1.00 93.81 110 HIS A CA 1
ATOM 871 C C . HIS A 1 110 ? -13.797 -10.400 21.303 1.00 93.81 110 HIS A C 1
ATOM 873 O O . HIS A 1 110 ? -13.815 -10.680 20.098 1.00 93.81 110 HIS A O 1
ATOM 879 N N . PRO A 1 111 ? -12.650 -10.487 22.013 1.00 91.81 111 PRO A N 1
ATOM 880 C CA . PRO A 1 111 ? -11.332 -10.668 21.391 1.00 91.81 111 PRO A CA 1
ATOM 881 C C . PRO A 1 111 ? -11.203 -11.910 20.502 1.00 91.81 111 PRO A C 1
ATOM 883 O O . PRO A 1 111 ? -10.464 -11.897 19.519 1.00 91.81 111 PRO A O 1
ATOM 886 N N . LEU A 1 112 ? -11.927 -12.989 20.823 1.00 95.06 112 LEU A N 1
ATOM 887 C CA . LEU A 1 112 ? -11.955 -14.197 19.989 1.00 95.06 112 LEU A CA 1
ATOM 888 C C . LEU A 1 112 ? -12.475 -13.903 18.574 1.00 95.06 112 LEU A C 1
ATOM 890 O O . LEU A 1 112 ? -11.890 -14.387 17.610 1.00 95.06 112 LEU A O 1
ATOM 894 N N . LEU A 1 113 ? -13.523 -13.083 18.439 1.00 95.75 113 LEU A N 1
ATOM 895 C CA . LEU A 1 113 ? -14.105 -12.744 17.137 1.00 95.75 113 LEU A CA 1
ATOM 896 C C . LEU A 1 113 ? -13.117 -11.942 16.288 1.00 95.75 113 LEU A C 1
ATOM 898 O O . LEU A 1 113 ? -12.955 -12.227 15.105 1.00 95.75 113 LEU A O 1
ATOM 902 N N . LEU A 1 114 ? -12.400 -10.997 16.902 1.00 93.31 114 LEU A N 1
ATOM 903 C CA . LEU A 1 114 ? -11.373 -10.206 16.218 1.00 93.31 114 LEU A CA 1
ATOM 904 C C . LEU A 1 114 ? -10.199 -11.077 15.752 1.00 93.31 114 LEU A C 1
ATOM 906 O O . LEU A 1 114 ? -9.735 -10.934 14.623 1.00 93.31 114 LEU A O 1
ATOM 910 N N . LYS A 1 115 ? -9.753 -12.030 16.581 1.00 93.69 115 LYS A N 1
ATOM 911 C CA . LYS A 1 115 ? -8.698 -12.989 16.213 1.00 93.69 115 LYS A CA 1
ATOM 912 C C . LYS A 1 115 ? -9.132 -13.915 15.076 1.00 93.69 115 LYS A C 1
ATOM 914 O O . LYS A 1 115 ? -8.346 -14.156 14.162 1.00 93.69 115 LYS A O 1
ATOM 919 N N . LEU A 1 116 ? -10.372 -14.406 15.103 1.00 96.88 116 LEU A N 1
ATOM 920 C CA . LEU A 1 116 ? -10.927 -15.223 14.021 1.00 96.88 116 LEU A CA 1
ATOM 921 C C . LEU A 1 116 ? -11.044 -14.421 12.721 1.00 96.88 116 LEU A C 1
ATOM 923 O O . LEU A 1 116 ? -10.622 -14.908 11.676 1.00 96.88 116 LEU A O 1
ATOM 927 N N . ALA A 1 117 ? -11.535 -13.181 12.780 1.00 95.50 117 ALA A N 1
ATOM 928 C CA . ALA A 1 117 ? -11.591 -12.294 11.619 1.00 95.50 117 ALA A CA 1
ATOM 929 C C . ALA A 1 117 ? -10.192 -12.032 11.035 1.00 95.50 117 ALA A C 1
ATOM 931 O O . ALA A 1 117 ? -10.008 -12.110 9.820 1.00 95.50 117 ALA A O 1
ATOM 932 N N . ALA A 1 118 ? -9.190 -11.798 11.889 1.00 93.81 118 ALA A N 1
ATOM 933 C CA . ALA A 1 118 ? -7.803 -11.645 11.463 1.00 93.81 118 ALA A CA 1
ATOM 934 C C . ALA A 1 118 ? -7.261 -12.916 10.788 1.00 93.81 118 ALA A C 1
ATOM 936 O O . ALA A 1 118 ? -6.615 -12.822 9.747 1.00 93.81 118 ALA A O 1
ATOM 937 N N . LEU A 1 119 ? -7.558 -14.105 11.327 1.00 96.81 119 LEU A N 1
ATOM 938 C CA . LEU A 1 119 ? -7.152 -15.378 10.723 1.00 96.81 119 LEU A CA 1
ATOM 939 C C . LEU A 1 119 ? -7.817 -15.594 9.356 1.00 96.81 119 LEU A C 1
ATOM 941 O O . LEU A 1 119 ? -7.144 -15.975 8.400 1.00 96.81 119 LEU A O 1
ATOM 945 N N . VAL A 1 120 ? -9.114 -15.300 9.243 1.00 97.56 120 VAL A N 1
ATOM 946 C CA . VAL A 1 120 ? -9.852 -15.375 7.975 1.00 97.56 120 VAL A CA 1
ATOM 947 C C . VAL A 1 120 ? -9.265 -14.414 6.943 1.00 97.56 120 VAL A C 1
ATOM 949 O O . VAL A 1 120 ? -9.084 -14.813 5.798 1.00 97.56 120 VAL A O 1
ATOM 952 N N . ALA A 1 121 ? -8.911 -13.186 7.334 1.00 95.50 121 ALA A N 1
ATOM 953 C CA . ALA A 1 121 ? -8.266 -12.211 6.451 1.00 95.50 121 ALA A CA 1
ATOM 954 C C . ALA A 1 121 ? -6.817 -12.592 6.086 1.00 95.50 121 ALA A C 1
ATOM 956 O O . ALA A 1 121 ? -6.342 -12.272 4.993 1.00 95.50 121 ALA A O 1
ATOM 957 N N . LEU A 1 122 ? -6.113 -13.308 6.966 1.00 95.88 122 LEU A N 1
ATOM 958 C CA . LEU A 1 122 ? -4.740 -13.753 6.735 1.00 95.88 122 LEU A CA 1
ATOM 959 C C . LEU A 1 122 ? -4.651 -14.803 5.618 1.00 95.88 122 LEU A C 1
ATOM 961 O O . LEU A 1 122 ? -3.709 -14.769 4.830 1.00 95.88 122 LEU A O 1
ATOM 965 N N . VAL A 1 123 ? -5.629 -15.707 5.507 1.00 96.62 123 VAL A N 1
ATOM 966 C CA . VAL A 1 123 ? -5.647 -16.761 4.474 1.00 96.62 123 VAL A CA 1
ATOM 967 C C . VAL A 1 123 ? -5.541 -16.204 3.041 1.00 96.62 123 VAL A C 1
ATOM 969 O O . VAL A 1 123 ? -4.605 -16.596 2.334 1.00 96.62 123 VAL A O 1
ATOM 972 N N . PRO A 1 124 ? -6.418 -15.288 2.573 1.00 95.31 124 PRO A N 1
ATOM 973 C CA . PRO A 1 124 ? -6.296 -14.717 1.235 1.00 95.31 124 PRO A CA 1
ATOM 974 C C . PRO A 1 124 ? -5.031 -13.867 1.083 1.00 95.31 124 PRO A C 1
ATOM 976 O O . PRO A 1 124 ? -4.425 -13.898 0.015 1.00 95.31 124 PRO A O 1
ATOM 979 N N . ALA A 1 125 ? -4.569 -13.179 2.135 1.00 94.50 125 ALA A N 1
ATOM 980 C CA . ALA A 1 125 ? -3.318 -12.420 2.086 1.00 94.50 125 ALA A CA 1
ATOM 981 C C . ALA A 1 125 ? -2.100 -13.333 1.838 1.00 94.50 125 ALA A C 1
ATOM 983 O O . ALA A 1 125 ? -1.283 -13.062 0.959 1.00 94.50 125 ALA A O 1
ATOM 984 N N . LEU A 1 126 ? -1.995 -14.458 2.551 1.00 96.81 126 LEU A N 1
ATOM 985 C CA . LEU A 1 126 ? -0.932 -15.443 2.330 1.00 96.81 126 LEU A CA 1
ATOM 986 C C . LEU A 1 126 ? -1.033 -16.083 0.942 1.00 96.81 126 LEU A C 1
ATOM 988 O O . LEU A 1 126 ? -0.016 -16.258 0.267 1.00 96.81 126 LEU A O 1
ATOM 992 N N . TYR A 1 127 ? -2.249 -16.388 0.484 1.00 96.88 127 TYR A N 1
ATOM 993 C CA . TYR A 1 127 ? -2.464 -16.929 -0.856 1.00 96.88 127 TYR A CA 1
ATOM 994 C C . TYR A 1 127 ? -2.092 -15.932 -1.963 1.00 96.88 127 TYR A C 1
ATOM 996 O O . TYR A 1 127 ? -1.526 -16.341 -2.984 1.00 96.88 127 TYR A O 1
ATOM 1004 N N . LEU A 1 128 ? -2.332 -14.632 -1.752 1.00 95.69 128 LEU A N 1
ATOM 1005 C CA . LEU A 1 128 ? -1.866 -13.554 -2.623 1.00 95.69 128 LEU A CA 1
ATOM 1006 C C . LEU A 1 128 ? -0.338 -13.553 -2.706 1.00 95.69 128 LEU A C 1
ATOM 1008 O O . LEU A 1 128 ? 0.203 -13.663 -3.803 1.00 95.69 128 LEU A O 1
ATOM 1012 N N . PHE A 1 129 ? 0.370 -13.510 -1.572 1.00 95.44 129 PHE A N 1
ATOM 1013 C CA . PHE A 1 129 ? 1.839 -13.512 -1.570 1.00 95.44 129 PHE A CA 1
ATOM 1014 C C . PHE A 1 129 ? 2.429 -14.775 -2.202 1.00 95.44 129 PHE A C 1
ATOM 1016 O O . PHE A 1 129 ? 3.384 -14.689 -2.978 1.00 95.44 129 PHE A O 1
ATOM 1023 N N . TYR A 1 130 ? 1.838 -15.942 -1.931 1.00 97.19 130 TYR A N 1
ATOM 1024 C CA . TYR A 1 130 ? 2.206 -17.188 -2.600 1.00 97.19 130 TYR A CA 1
ATOM 1025 C C . TYR A 1 130 ? 2.022 -17.078 -4.119 1.00 97.19 130 TYR A C 1
ATOM 1027 O O . TYR A 1 130 ? 2.936 -17.405 -4.877 1.00 97.19 130 TYR A O 1
ATOM 1035 N N . SER A 1 131 ? 0.869 -16.582 -4.570 1.00 97.00 131 SER A N 1
ATOM 1036 C CA . SER A 1 131 ? 0.545 -16.456 -5.993 1.00 97.00 131 SER A CA 1
ATOM 1037 C C . SER A 1 131 ? 1.445 -15.449 -6.704 1.00 97.00 131 SER A C 1
ATOM 1039 O O . SER A 1 131 ? 1.906 -15.719 -7.813 1.00 97.00 131 SER A O 1
ATOM 1041 N N . VAL A 1 132 ? 1.760 -14.325 -6.051 1.00 96.19 132 VAL A N 1
ATOM 1042 C CA . VAL A 1 132 ? 2.740 -13.353 -6.540 1.00 96.19 132 VAL A CA 1
ATOM 1043 C C . VAL A 1 132 ? 4.093 -14.030 -6.681 1.00 96.19 132 VAL A C 1
ATOM 1045 O O . VAL A 1 132 ? 4.631 -14.057 -7.779 1.00 96.19 132 VAL A O 1
ATOM 1048 N N . LYS A 1 133 ? 4.622 -14.661 -5.628 1.00 96.50 133 LYS A N 1
ATOM 1049 C CA . LYS A 1 133 ? 5.933 -15.323 -5.682 1.00 96.50 133 LYS A CA 1
ATOM 1050 C C . LYS A 1 133 ? 5.997 -16.416 -6.756 1.00 96.50 133 LYS A C 1
ATOM 1052 O O . LYS A 1 133 ? 7.004 -16.517 -7.450 1.00 96.50 133 LYS A O 1
ATOM 1057 N N . ARG A 1 134 ? 4.952 -17.241 -6.878 1.00 96.50 134 ARG A N 1
ATOM 1058 C CA . ARG A 1 134 ? 4.940 -18.436 -7.736 1.00 96.50 134 ARG A CA 1
ATOM 1059 C C . ARG A 1 134 ? 4.621 -18.145 -9.202 1.00 96.50 134 ARG A C 1
ATOM 1061 O O . ARG A 1 134 ? 5.196 -18.812 -10.055 1.00 96.50 134 ARG A O 1
ATOM 1068 N N . TYR A 1 135 ? 3.715 -17.209 -9.491 1.00 94.62 135 TYR A N 1
ATOM 1069 C CA . TYR A 1 135 ? 3.173 -17.014 -10.844 1.00 94.62 135 TYR A CA 1
ATOM 1070 C C . TYR A 1 135 ? 3.442 -15.627 -11.433 1.00 94.62 135 TYR A C 1
ATOM 1072 O O . TYR A 1 135 ? 3.597 -15.515 -12.647 1.00 94.62 135 TYR A O 1
ATOM 1080 N N . PHE A 1 136 ? 3.499 -14.572 -10.613 1.00 93.50 136 PHE A N 1
ATOM 1081 C CA . PHE A 1 136 ? 3.646 -13.199 -11.114 1.00 93.50 136 PHE A CA 1
ATOM 1082 C C . PHE A 1 136 ? 5.056 -12.633 -10.962 1.00 93.50 136 PHE A C 1
ATOM 1084 O O . PHE A 1 136 ? 5.482 -11.866 -11.808 1.00 93.50 136 PHE A O 1
ATOM 1091 N N . THR A 1 137 ? 5.822 -13.067 -9.964 1.00 93.62 137 THR A N 1
ATOM 1092 C CA . THR A 1 137 ? 7.090 -12.495 -9.478 1.00 93.62 137 THR A CA 1
ATOM 1093 C C . THR A 1 137 ? 6.951 -11.119 -8.815 1.00 93.62 137 THR A C 1
ATOM 1095 O O . THR A 1 137 ? 6.156 -10.275 -9.227 1.00 93.62 137 THR A O 1
ATOM 1098 N N . PHE A 1 138 ? 7.778 -10.861 -7.795 1.00 93.50 138 PHE A N 1
ATOM 1099 C CA . PHE A 1 138 ? 7.828 -9.547 -7.143 1.00 93.50 138 PHE A CA 1
ATOM 1100 C C . PHE A 1 138 ? 8.329 -8.447 -8.081 1.00 93.50 138 PHE A C 1
ATOM 1102 O O . PHE A 1 138 ? 7.859 -7.321 -7.997 1.00 93.50 138 PHE A O 1
ATOM 1109 N N . THR A 1 139 ? 9.216 -8.769 -9.022 1.00 94.00 139 THR A N 1
ATOM 1110 C CA . THR A 1 139 ? 9.715 -7.814 -10.018 1.00 94.00 139 THR A CA 1
ATOM 1111 C C . THR A 1 139 ? 8.580 -7.225 -10.862 1.00 94.00 139 THR A C 1
ATOM 1113 O O . THR A 1 139 ? 8.503 -6.007 -11.026 1.00 94.00 139 THR A O 1
ATOM 1116 N N . ARG A 1 140 ? 7.639 -8.063 -11.328 1.00 92.56 140 ARG A N 1
ATOM 1117 C CA . ARG A 1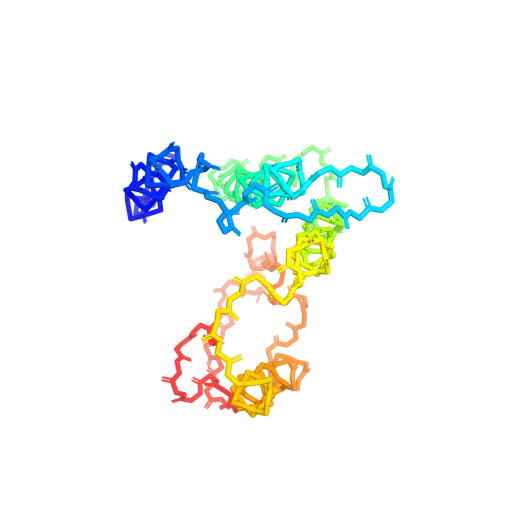 140 ? 6.422 -7.579 -12.005 1.00 92.56 140 ARG A CA 1
ATOM 1118 C C . ARG A 1 140 ? 5.473 -6.874 -11.043 1.00 92.56 140 ARG A C 1
ATOM 1120 O O . ARG A 1 140 ? 4.951 -5.830 -11.405 1.00 92.56 140 ARG A O 1
ATOM 1127 N N . ALA A 1 141 ? 5.297 -7.386 -9.820 1.00 92.81 141 ALA A N 1
ATOM 1128 C CA . ALA A 1 141 ? 4.456 -6.746 -8.798 1.00 92.81 141 ALA A CA 1
ATOM 1129 C C . ALA A 1 141 ? 4.897 -5.322 -8.446 1.00 92.81 141 ALA A C 1
ATOM 1131 O O . ALA A 1 141 ? 4.058 -4.475 -8.160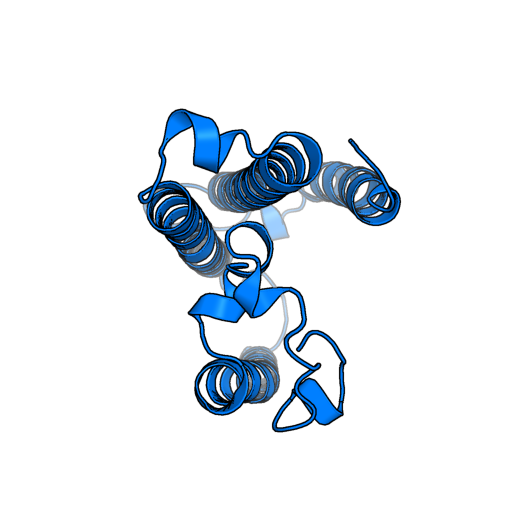 1.00 92.81 141 ALA A O 1
ATOM 1132 N N . LEU A 1 142 ? 6.200 -5.051 -8.500 1.00 94.44 142 LEU A N 1
ATOM 1133 C CA . LEU A 1 142 ? 6.754 -3.724 -8.261 1.00 94.44 142 LEU A CA 1
ATOM 1134 C C . LEU A 1 142 ? 6.575 -2.782 -9.462 1.00 94.44 142 LEU A C 1
ATOM 1136 O O . LEU A 1 142 ? 6.600 -1.570 -9.268 1.00 94.44 142 LEU A O 1
ATOM 1140 N N . GLY A 1 143 ? 6.344 -3.302 -10.673 1.00 94.00 143 GLY A N 1
ATOM 1141 C CA . GLY A 1 143 ? 6.030 -2.503 -11.864 1.00 94.00 143 GLY A CA 1
ATOM 1142 C C . GLY A 1 143 ? 7.175 -2.359 -12.873 1.00 94.00 143 GLY A C 1
ATOM 1143 O O . GLY A 1 143 ? 7.339 -1.294 -13.469 1.00 94.00 143 GLY A O 1
ATOM 1144 N N . ILE A 1 144 ? 7.999 -3.398 -13.069 1.00 94.12 144 ILE A N 1
ATOM 1145 C CA . ILE A 1 144 ? 9.096 -3.374 -14.063 1.00 94.12 144 ILE A CA 1
ATOM 1146 C C . ILE A 1 144 ? 8.624 -3.113 -15.505 1.00 94.12 144 ILE A C 1
ATOM 1148 O O . ILE A 1 144 ? 9.370 -2.571 -16.315 1.00 94.12 144 ILE A O 1
ATOM 1152 N N . ASP A 1 145 ? 7.369 -3.424 -15.820 1.00 92.25 145 ASP A N 1
ATOM 1153 C CA . ASP A 1 145 ? 6.707 -3.152 -17.102 1.00 92.25 145 ASP A CA 1
ATOM 1154 C C . ASP A 1 145 ? 6.691 -1.660 -17.483 1.00 92.25 145 ASP A C 1
ATOM 1156 O O . ASP A 1 145 ? 6.704 -1.302 -18.665 1.00 92.25 145 ASP A O 1
ATOM 1160 N N . HIS A 1 146 ? 6.765 -0.765 -16.499 1.00 91.94 146 HIS A N 1
ATOM 1161 C CA . HIS A 1 146 ? 6.885 0.673 -16.740 1.00 91.94 146 HIS A CA 1
ATOM 1162 C C . HIS A 1 146 ? 8.288 1.060 -17.239 1.00 91.94 146 HIS A C 1
ATOM 1164 O O . HIS A 1 146 ? 8.452 2.030 -17.987 1.00 91.94 146 HIS A O 1
ATOM 1170 N N . PHE A 1 147 ? 9.308 0.286 -16.871 1.00 93.12 147 PHE A N 1
ATOM 1171 C CA . PHE A 1 147 ? 10.715 0.589 -17.129 1.00 93.12 147 PHE A CA 1
ATOM 1172 C C . PHE A 1 147 ? 11.263 -0.165 -18.339 1.00 93.12 147 PHE A C 1
ATOM 1174 O O . PHE A 1 147 ? 12.008 0.413 -19.126 1.00 93.12 147 PHE A O 1
ATOM 1181 N N . GLU A 1 148 ? 10.849 -1.415 -18.531 1.00 90.19 148 GLU A N 1
ATOM 1182 C CA . GLU A 1 148 ? 11.400 -2.307 -19.546 1.00 90.19 148 GLU A CA 1
ATOM 1183 C C . GLU A 1 148 ? 10.341 -2.753 -20.556 1.00 90.19 148 GLU A C 1
ATOM 1185 O O . GLU A 1 148 ? 9.283 -3.280 -20.208 1.00 90.19 148 GLU A O 1
ATOM 1190 N N . SER A 1 149 ? 10.649 -2.589 -21.844 1.00 85.12 149 SER A N 1
ATOM 1191 C CA . SER A 1 149 ? 9.742 -2.944 -22.941 1.00 85.12 149 SER A CA 1
ATOM 1192 C C . SER A 1 149 ? 9.432 -4.440 -23.007 1.00 85.12 149 SER A C 1
ATOM 1194 O O . SER A 1 149 ? 8.301 -4.796 -23.329 1.00 85.12 149 SER A O 1
ATOM 1196 N N . ALA A 1 150 ? 10.391 -5.301 -22.646 1.00 86.75 150 ALA A N 1
ATOM 1197 C CA . ALA A 1 150 ? 10.235 -6.757 -22.654 1.00 86.75 150 ALA A CA 1
ATOM 1198 C C . ALA A 1 150 ? 9.067 -7.245 -21.776 1.00 86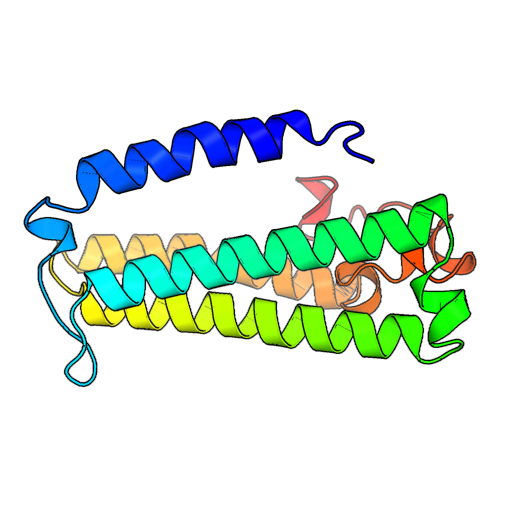.75 150 ALA A C 1
ATOM 1200 O O . ALA A 1 150 ? 8.462 -8.275 -22.063 1.00 86.75 150 ALA A O 1
ATOM 1201 N N . TRP A 1 151 ? 8.713 -6.488 -20.734 1.00 86.38 151 TRP A N 1
ATOM 1202 C CA . TRP A 1 151 ? 7.638 -6.844 -19.807 1.00 86.38 151 TRP A CA 1
ATOM 1203 C C . TRP A 1 151 ? 6.275 -6.248 -20.181 1.00 86.38 151 TRP A C 1
ATOM 1205 O O . TRP A 1 151 ? 5.260 -6.711 -19.664 1.00 86.38 151 TRP A O 1
ATOM 1215 N N . ARG A 1 152 ? 6.215 -5.271 -21.098 1.00 85.31 152 ARG A N 1
ATOM 1216 C CA . ARG A 1 152 ? 4.959 -4.595 -21.494 1.00 85.31 152 ARG A CA 1
ATOM 1217 C C . ARG A 1 152 ? 4.012 -5.488 -22.285 1.00 85.31 152 ARG A C 1
ATOM 1219 O O . ARG A 1 152 ? 2.802 -5.313 -22.211 1.00 85.31 152 ARG A O 1
ATOM 1226 N N . SER A 1 153 ? 4.560 -6.426 -23.051 1.00 85.56 153 SER A N 1
ATOM 1227 C CA . SER A 1 153 ? 3.799 -7.394 -23.848 1.00 85.56 153 SER A CA 1
ATOM 1228 C C . SER A 1 153 ? 3.579 -8.724 -23.125 1.00 85.56 153 SER A C 1
ATOM 1230 O O . SER A 1 153 ? 2.976 -9.636 -23.691 1.00 85.56 153 SER A O 1
ATOM 1232 N N . ALA A 1 154 ? 4.056 -8.858 -21.881 1.00 87.31 154 ALA A N 1
ATOM 1233 C CA . ALA A 1 154 ? 3.887 -10.084 -21.120 1.00 87.31 154 ALA A CA 1
ATOM 1234 C C . ALA A 1 154 ? 2.390 -10.361 -20.879 1.00 87.31 154 ALA A C 1
ATOM 1236 O O . ALA A 1 154 ? 1.657 -9.460 -20.459 1.00 87.31 154 ALA A O 1
ATOM 1237 N N . PRO A 1 155 ? 1.914 -11.602 -21.090 1.00 89.31 155 PRO A N 1
ATOM 1238 C CA . PRO A 1 155 ? 0.506 -11.919 -20.916 1.00 89.31 155 PRO A CA 1
ATOM 1239 C C . PRO A 1 155 ? 0.071 -11.779 -19.451 1.00 89.31 155 PRO A C 1
ATOM 1241 O O . PRO A 1 155 ? 0.868 -11.901 -18.506 1.00 89.31 155 PRO A O 1
ATOM 1244 N N . PHE A 1 156 ? -1.232 -11.565 -19.265 1.00 90.19 156 PHE A N 1
ATOM 1245 C CA . PHE A 1 156 ? -1.861 -11.633 -17.951 1.00 90.19 156 PHE A CA 1
ATOM 1246 C C . PHE A 1 156 ? -1.738 -13.045 -17.372 1.00 90.19 156 PHE A C 1
ATOM 1248 O O . PHE A 1 156 ? -2.026 -14.038 -18.044 1.00 90.19 156 PHE A O 1
ATOM 1255 N N . VAL A 1 157 ? -1.347 -13.123 -16.102 1.00 92.75 157 VAL A N 1
ATOM 1256 C CA . VAL A 1 157 ? -1.315 -14.371 -15.333 1.00 92.75 157 VAL A CA 1
ATOM 1257 C C . VAL A 1 157 ? -2.748 -14.762 -14.972 1.00 92.75 157 VAL A C 1
ATOM 1259 O O . VAL A 1 157 ? -3.547 -13.905 -14.609 1.00 92.75 157 VAL A O 1
ATOM 1262 N N . ARG A 1 158 ? -3.089 -16.051 -15.085 1.00 94.69 158 ARG A N 1
ATOM 1263 C CA . ARG A 1 158 ? -4.429 -16.587 -14.761 1.00 94.69 158 ARG A CA 1
ATOM 1264 C C . ARG A 1 158 ? -4.390 -17.708 -13.717 1.00 94.69 158 ARG A C 1
ATOM 1266 O O . ARG A 1 158 ? -5.366 -18.426 -13.531 1.00 94.69 158 ARG A O 1
ATOM 1273 N N . GLN A 1 159 ? -3.248 -17.886 -13.060 1.00 95.31 159 GLN A N 1
ATOM 1274 C CA . GLN A 1 159 ? -3.002 -18.899 -12.039 1.00 95.31 159 GLN A CA 1
ATOM 1275 C C . GLN A 1 159 ? -3.013 -18.288 -10.634 1.00 95.31 159 GLN A C 1
ATOM 1277 O O . GLN A 1 159 ? -2.856 -17.080 -10.461 1.00 95.31 159 GLN A O 1
ATOM 1282 N N . GLY A 1 160 ? -3.155 -19.134 -9.613 1.00 95.19 160 GLY A N 1
ATOM 1283 C CA . GLY A 1 160 ? -3.205 -18.676 -8.226 1.00 95.19 160 GLY A CA 1
ATOM 1284 C C . GLY A 1 160 ? -4.399 -17.752 -7.987 1.00 95.19 160 GLY A C 1
ATOM 1285 O O . GLY A 1 160 ? -5.485 -17.988 -8.515 1.00 95.19 160 GLY A O 1
ATOM 1286 N N . ILE A 1 161 ? -4.186 -16.678 -7.231 1.00 95.50 161 ILE A N 1
ATOM 1287 C CA . ILE A 1 161 ? -5.211 -15.667 -6.954 1.00 95.50 161 ILE A CA 1
ATOM 1288 C C . ILE A 1 161 ? -5.694 -14.934 -8.219 1.00 95.50 161 ILE A C 1
ATOM 1290 O O . ILE A 1 161 ? -6.866 -14.572 -8.304 1.00 95.50 161 ILE A O 1
ATOM 1294 N N . PHE A 1 162 ? -4.851 -14.835 -9.257 1.00 94.75 162 PHE A N 1
ATOM 1295 C CA . PHE A 1 162 ? -5.166 -14.114 -10.497 1.00 94.75 162 PHE A CA 1
ATOM 1296 C C . PHE A 1 162 ? -6.261 -14.781 -11.353 1.00 94.75 162 PHE A C 1
ATOM 1298 O O . PHE A 1 162 ? -6.724 -14.225 -12.348 1.00 94.75 162 PHE A O 1
ATOM 1305 N N . ARG A 1 163 ? -6.696 -15.994 -10.984 1.00 94.44 163 ARG A N 1
ATOM 1306 C CA . ARG A 1 163 ? -7.873 -16.636 -11.591 1.00 94.44 163 ARG A CA 1
ATOM 1307 C C . ARG A 1 163 ? -9.189 -15.995 -11.145 1.00 94.44 163 ARG A C 1
ATOM 1309 O O . ARG A 1 163 ? -10.184 -16.111 -11.849 1.00 94.44 163 ARG A O 1
ATOM 1316 N N . PHE A 1 164 ? -9.190 -15.363 -9.971 1.00 92.94 164 PHE A N 1
ATOM 1317 C CA . PHE A 1 164 ? -10.366 -14.738 -9.371 1.00 92.94 164 PHE A CA 1
ATOM 1318 C C . PHE A 1 164 ? -10.423 -13.237 -9.662 1.00 92.94 164 PHE A C 1
ATOM 1320 O O . PHE A 1 164 ? -11.502 -12.693 -9.875 1.00 92.94 164 PHE A O 1
ATOM 1327 N N . THR A 1 165 ? -9.267 -12.571 -9.719 1.00 89.38 165 THR A N 1
ATOM 1328 C CA . THR A 1 165 ? -9.147 -11.140 -10.024 1.00 89.38 165 THR A CA 1
ATOM 1329 C C . THR A 1 165 ? -8.006 -10.919 -11.018 1.00 89.38 165 THR A C 1
ATOM 1331 O O . THR A 1 165 ? -6.985 -11.594 -10.973 1.00 89.38 165 THR A O 1
ATOM 1334 N N . ARG A 1 166 ? -8.130 -9.957 -11.940 1.00 83.25 166 ARG A N 1
ATOM 1335 C CA . ARG A 1 166 ? -7.071 -9.719 -12.947 1.00 83.25 166 ARG A CA 1
ATOM 1336 C C . ARG A 1 166 ? -5.803 -9.071 -12.374 1.00 83.25 166 ARG A C 1
ATOM 1338 O O . ARG A 1 166 ? -4.767 -9.128 -13.026 1.00 83.25 166 ARG A O 1
ATOM 1345 N N . ASN A 1 167 ? -5.892 -8.477 -11.184 1.00 78.00 167 ASN A N 1
ATOM 1346 C CA . ASN A 1 167 ? -4.827 -7.674 -10.574 1.00 78.00 167 ASN A CA 1
ATOM 1347 C C . ASN A 1 167 ? -4.304 -8.245 -9.246 1.00 78.00 167 ASN A C 1
ATOM 1349 O O . ASN A 1 167 ? -3.452 -7.614 -8.622 1.00 78.00 167 ASN A O 1
ATOM 1353 N N . GLY A 1 168 ? -4.765 -9.435 -8.849 1.00 67.19 168 GLY A N 1
ATOM 1354 C CA . GLY A 1 168 ? -4.495 -9.988 -7.521 1.00 67.19 168 GLY A CA 1
ATOM 1355 C C . GLY A 1 168 ? -5.540 -9.585 -6.498 1.00 67.19 168 GLY A C 1
ATOM 1356 O O . GLY A 1 168 ? -6.209 -8.549 -6.708 1.00 67.19 168 GLY A O 1
#

pLDDT: mean 92.83, std 5.77, range [62.03, 98.25]

Sequence (168 aa):
MLERQWLHVLALFVLLPALLLIQDTQSVQRGELWGLATPFWLWLAVLIAVAHQVYVWFCWRAQLHAGLLTRVLGSRAFPAYAAGFAVLGISRVLAVFALAFANRDSLPVHPLLLKLAALVALVPALYLFYSVKRYFTFTRALGIDHFESAWRSAPFVRQGIFRFTRNG

Secondary structure (DSSP, 8-state):
--TT-HHHHHHHHHHHHHHHHHTTSHHHH--EETTEEHHHHHHHHHHHHHHHHHHHHHHHHHHHHH-HHHHHHGGGHHHHHHHHHHHHHHHHHHHHHHHHHHTTT-S-S-HHHHHHHHHHHHHHHHHHHHHIIIII-HHHHHTGGGT-HHHHTPPPP-SGGGGT-TT-

Foldseek 3Di:
DCPPVVVVVVCCVVVVVVCVVCCPPPLQQDFADPPHTLSVLVVQLVVLVVVLVCLLVVLLVCLQPPVNLCVVPPPCSLVVSLVVNVVSVVSNVVSVVNSCNRSDPSDPDDVVVVVVVVVVVVVVVVQVVVCCVPWVDVSVVSPCCSNDVVCVPPDQTCDGCCVVPSND

Radius of gyration: 19.03 Å; chains: 1; bounding box: 36×33×49 Å